Protein AF-A0A084T4M4-F1 (afdb_monomer_lite)

Radius of gyration: 12.8 Å; chains: 1; bounding box: 35×28×30 Å

Foldseek 3Di:
DDDDPVVVVVLVVVLVCCVVVNDDLVNLQVQLVCCPHPSNVSNLSSLVSCVVPPDPVVLVPHDPVSNVSSVVSVVVVVVVVVD

Sequence (83 aa):
MSLPIEWFTTSYTRIQKWDIEGLSLLEAEAALETYLTDNNPISLEMADYIAENWTCRRIQMLDSESRRTLMKIWDEREIAAHG

Secondary structure (DSSP, 8-state):
-PPPHHHHHHHHHHHHHHHHH---HHHHHHHHHTTTSTTHHHHHHHHHHHHHH--HHHHHTS-HHHHHHHHHHHHHHHHHHH-

pLDDT: mean 83.3, std 8.71, range [43.72, 90.94]

Structure (mmCIF, N/CA/C/O backbone):
data_AF-A0A084T4M4-F1
#
_entry.id   AF-A0A084T4M4-F1
#
loop_
_atom_site.group_PDB
_atom_site.id
_atom_site.type_symbol
_atom_site.label_atom_id
_atom_site.label_alt_id
_atom_site.label_comp_id
_atom_site.label_asym_id
_atom_site.label_entity_id
_atom_site.label_seq_id
_atom_site.pdbx_PDB_ins_code
_atom_site.Cartn_x
_atom_site.Cartn_y
_atom_site.Cartn_z
_atom_site.occupancy
_atom_site.B_iso_or_equiv
_atom_site.auth_seq_id
_atom_site.auth_comp_id
_atom_site.auth_asym_id
_atom_site.auth_atom_id
_atom_site.pdbx_PDB_model_num
ATOM 1 N N . MET A 1 1 ? 15.755 -4.567 -14.191 1.00 43.72 1 MET A N 1
ATOM 2 C CA . MET A 1 1 ? 16.749 -3.888 -13.332 1.00 43.72 1 MET A CA 1
ATOM 3 C C . MET A 1 1 ? 16.576 -4.424 -11.920 1.00 43.72 1 MET A C 1
ATOM 5 O O . MET A 1 1 ? 15.437 -4.599 -11.514 1.00 43.72 1 MET A O 1
ATOM 9 N N . SER A 1 2 ? 17.657 -4.747 -11.213 1.00 64.06 2 SER A N 1
ATOM 10 C CA . SER A 1 2 ? 17.607 -5.178 -9.809 1.00 64.06 2 SER A CA 1
ATOM 11 C C . SER A 1 2 ? 17.670 -3.964 -8.886 1.00 64.06 2 SER A C 1
ATOM 13 O O . SER A 1 2 ? 18.464 -3.056 -9.131 1.00 64.06 2 SER A O 1
ATOM 15 N N . LEU A 1 3 ? 16.855 -3.955 -7.833 1.00 70.81 3 LEU A N 1
ATOM 16 C CA . LEU A 1 3 ? 16.877 -2.895 -6.826 1.00 70.81 3 LEU A CA 1
ATOM 17 C C . LEU A 1 3 ? 18.174 -2.986 -5.995 1.00 70.81 3 LEU A C 1
ATOM 19 O O . LEU A 1 3 ? 18.636 -4.097 -5.714 1.00 70.81 3 LEU A O 1
ATOM 23 N N . PRO A 1 4 ? 18.789 -1.851 -5.618 1.00 80.44 4 PRO A N 1
ATOM 24 C CA . PRO A 1 4 ? 19.972 -1.847 -4.761 1.00 80.44 4 PRO A CA 1
ATOM 25 C C . PRO A 1 4 ? 19.637 -2.376 -3.358 1.00 80.44 4 PRO A C 1
ATOM 27 O O . PRO A 1 4 ? 18.507 -2.252 -2.899 1.00 80.44 4 PRO A O 1
ATOM 30 N N . ILE A 1 5 ? 20.624 -2.927 -2.643 1.00 76.94 5 ILE A N 1
ATOM 31 C CA . ILE A 1 5 ? 20.427 -3.517 -1.300 1.00 76.94 5 ILE A CA 1
ATOM 32 C C . ILE A 1 5 ? 19.809 -2.511 -0.313 1.00 76.94 5 ILE A C 1
ATOM 34 O O . ILE A 1 5 ? 18.925 -2.864 0.463 1.00 76.94 5 ILE A O 1
ATOM 38 N N . GLU A 1 6 ? 20.214 -1.242 -0.393 1.00 82.81 6 GLU A N 1
ATOM 39 C CA . GLU A 1 6 ? 19.680 -0.144 0.427 1.00 82.81 6 GLU A CA 1
ATOM 40 C C . GLU A 1 6 ? 18.160 0.020 0.285 1.00 82.81 6 GLU A C 1
ATOM 42 O O . GLU A 1 6 ? 17.478 0.404 1.239 1.00 82.81 6 GLU A O 1
ATOM 47 N N . TRP A 1 7 ? 17.606 -0.331 -0.881 1.00 80.06 7 TRP A N 1
ATOM 48 C CA . TRP A 1 7 ? 16.168 -0.309 -1.110 1.00 80.06 7 TRP A CA 1
ATOM 49 C C . TRP A 1 7 ? 15.432 -1.269 -0.181 1.00 80.06 7 TRP A C 1
ATOM 51 O O . TRP A 1 7 ? 14.422 -0.893 0.407 1.00 80.06 7 TRP A O 1
ATOM 61 N N . PHE A 1 8 ? 15.956 -2.483 -0.007 1.00 75.50 8 PHE A N 1
ATOM 62 C CA . PHE A 1 8 ? 15.346 -3.500 0.848 1.00 75.50 8 PHE A CA 1
ATOM 63 C C . PHE A 1 8 ? 15.412 -3.103 2.327 1.00 75.50 8 PHE A C 1
ATOM 65 O O . PHE A 1 8 ? 14.434 -3.274 3.050 1.00 75.50 8 PHE A O 1
ATOM 72 N N . THR A 1 9 ? 16.513 -2.487 2.770 1.00 78.75 9 THR A N 1
ATOM 73 C CA . THR A 1 9 ? 16.617 -1.928 4.130 1.00 78.75 9 THR A CA 1
ATOM 74 C C . THR A 1 9 ? 15.586 -0.820 4.361 1.00 78.75 9 THR A C 1
ATOM 76 O O . THR A 1 9 ? 14.947 -0.752 5.413 1.00 78.75 9 THR A O 1
ATOM 79 N N . THR A 1 10 ? 15.385 0.037 3.358 1.00 82.94 10 THR A N 1
ATOM 80 C CA . THR A 1 10 ? 14.413 1.138 3.430 1.00 82.94 10 THR A CA 1
ATOM 81 C C . THR A 1 10 ? 12.973 0.618 3.386 1.00 82.94 10 THR A C 1
ATOM 83 O O . THR A 1 10 ? 12.128 1.107 4.127 1.00 82.94 10 THR A O 1
ATOM 86 N N . SER A 1 11 ? 12.711 -0.404 2.569 1.00 82.12 11 SER A N 1
ATOM 87 C CA . SER A 1 11 ? 11.438 -1.131 2.478 1.00 82.12 11 SER A CA 1
ATOM 88 C C . SER A 1 11 ? 11.041 -1.743 3.818 1.00 82.12 11 SER A C 1
ATOM 90 O O . SER A 1 11 ? 9.979 -1.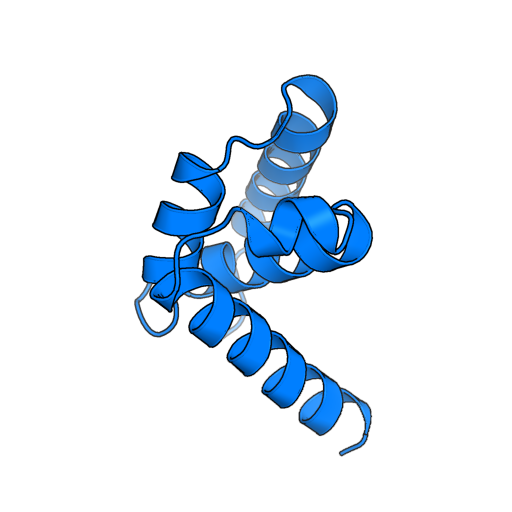431 4.351 1.00 82.12 11 SER A O 1
ATOM 92 N N . TYR A 1 12 ? 11.952 -2.494 4.442 1.00 82.62 12 TYR A N 1
ATOM 93 C CA . TYR A 1 12 ? 11.732 -3.053 5.774 1.00 82.62 12 TYR A CA 1
ATOM 94 C C . TYR A 1 12 ? 11.394 -1.966 6.804 1.00 82.62 12 TYR A C 1
ATOM 96 O O . TYR A 1 12 ? 10.456 -2.104 7.586 1.00 82.62 12 TYR A O 1
ATOM 104 N N . THR A 1 13 ? 12.117 -0.844 6.760 1.00 85.81 13 THR A N 1
ATOM 105 C CA . THR A 1 13 ? 11.877 0.285 7.669 1.00 85.81 13 THR A CA 1
ATOM 106 C C . THR A 1 13 ? 10.507 0.935 7.438 1.00 85.81 13 THR A C 1
ATOM 108 O O . THR A 1 13 ? 9.850 1.324 8.403 1.00 85.81 13 THR A O 1
ATOM 111 N N . ARG A 1 14 ? 10.045 1.046 6.183 1.00 86.25 14 ARG A N 1
ATOM 112 C CA . ARG A 1 14 ? 8.714 1.589 5.849 1.00 86.25 14 ARG A CA 1
ATOM 113 C C . ARG A 1 14 ? 7.590 0.693 6.347 1.00 86.25 14 ARG A C 1
ATOM 115 O O . ARG A 1 14 ? 6.690 1.196 7.011 1.00 86.25 14 ARG A O 1
ATOM 122 N N . ILE A 1 15 ? 7.680 -0.609 6.086 1.00 85.94 15 ILE A N 1
ATOM 123 C CA . ILE A 1 15 ? 6.691 -1.587 6.554 1.00 85.94 15 ILE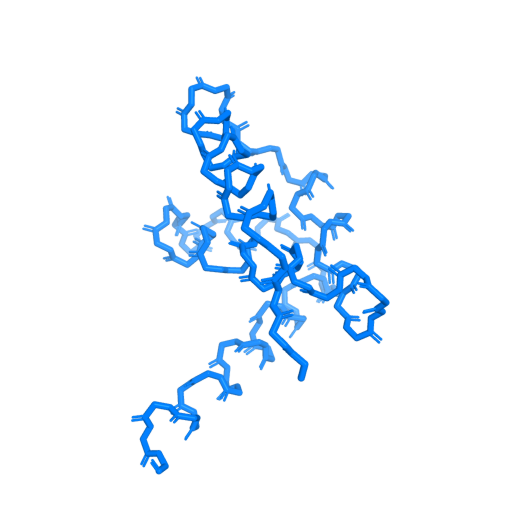 A CA 1
ATOM 124 C C . ILE A 1 15 ? 6.622 -1.560 8.083 1.00 85.94 15 ILE A C 1
ATOM 126 O O . ILE A 1 15 ? 5.545 -1.394 8.649 1.00 85.94 15 ILE A O 1
ATOM 130 N N . GLN A 1 16 ? 7.777 -1.592 8.756 1.00 87.06 16 GLN A N 1
ATOM 131 C CA . GLN A 1 16 ? 7.834 -1.512 10.215 1.00 87.06 16 GLN A CA 1
ATOM 132 C C . GLN A 1 16 ? 7.212 -0.212 10.753 1.00 87.06 16 GLN A C 1
ATOM 134 O O . GLN A 1 16 ? 6.555 -0.221 11.794 1.00 87.06 16 GLN A O 1
ATOM 139 N N . LYS A 1 17 ? 7.394 0.912 10.051 1.00 87.81 17 LYS A N 1
ATOM 140 C CA . LYS A 1 17 ? 6.743 2.174 10.406 1.00 87.81 17 LYS A CA 1
ATOM 141 C C . LYS A 1 17 ? 5.220 2.066 10.287 1.00 87.81 17 LYS A C 1
ATOM 143 O O . LYS A 1 17 ? 4.526 2.484 11.209 1.00 87.81 17 LYS A O 1
ATOM 148 N N . TRP A 1 18 ? 4.701 1.493 9.201 1.00 89.06 18 TRP A N 1
ATOM 149 C CA . TRP A 1 18 ? 3.259 1.292 9.022 1.00 89.06 18 TRP A CA 1
ATOM 150 C C . TRP A 1 18 ? 2.662 0.352 10.071 1.00 89.06 18 TRP A C 1
ATOM 152 O O . TRP A 1 18 ? 1.551 0.603 10.529 1.00 89.06 18 TRP A O 1
ATOM 162 N N . ASP A 1 19 ? 3.410 -0.657 10.515 1.00 85.56 19 ASP A N 1
ATOM 163 C CA . ASP A 1 19 ? 2.971 -1.563 11.582 1.00 85.56 19 ASP A CA 1
ATOM 164 C C . ASP A 1 19 ? 2.890 -0.878 12.951 1.00 85.56 19 ASP A C 1
ATOM 166 O O . ASP A 1 19 ? 1.980 -1.158 13.733 1.00 85.56 19 ASP A O 1
ATOM 170 N N . ILE A 1 20 ? 3.831 0.023 13.254 1.00 87.62 20 ILE A N 1
ATOM 171 C CA . ILE A 1 20 ? 3.899 0.712 14.552 1.00 87.62 20 ILE A CA 1
ATOM 172 C C . ILE A 1 20 ? 2.943 1.907 14.603 1.00 87.62 20 ILE A C 1
ATOM 174 O O . ILE A 1 20 ? 2.212 2.080 15.578 1.00 87.62 20 ILE A O 1
ATOM 178 N N . GLU A 1 21 ? 2.982 2.760 13.582 1.00 87.88 21 GLU A N 1
ATOM 179 C CA . GLU A 1 21 ? 2.265 4.041 13.558 1.00 87.88 21 GLU A CA 1
ATOM 180 C C . GLU A 1 21 ? 0.888 3.924 12.892 1.00 87.88 21 GLU A C 1
ATOM 182 O O . GLU A 1 21 ? 0.009 4.759 13.116 1.00 87.88 21 GLU A O 1
ATOM 187 N N . GLY A 1 22 ? 0.671 2.865 12.111 1.00 84.06 22 GLY A N 1
ATOM 188 C CA . GLY A 1 22 ? -0.474 2.733 11.228 1.00 84.06 22 GLY A CA 1
ATOM 189 C C . GLY A 1 22 ? -0.267 3.476 9.909 1.00 84.06 22 GLY A C 1
ATOM 190 O O . GLY A 1 22 ? 0.454 4.464 9.814 1.00 84.06 22 GLY A O 1
ATOM 191 N N . LEU A 1 23 ? -0.950 2.999 8.873 1.00 87.31 23 LEU A N 1
ATOM 192 C CA . LEU A 1 23 ? -0.979 3.634 7.558 1.00 87.31 23 LEU A CA 1
ATOM 193 C C . LEU A 1 23 ? -2.255 4.471 7.392 1.00 87.31 23 LEU A C 1
ATOM 195 O O . LEU A 1 23 ? -3.366 3.940 7.516 1.00 87.31 23 LEU A O 1
ATOM 199 N N . SER A 1 24 ? -2.133 5.765 7.099 1.00 89.62 24 SER A N 1
ATOM 200 C CA . SER A 1 24 ? -3.306 6.605 6.828 1.00 89.62 24 SER A CA 1
ATOM 201 C C . SER A 1 24 ? -3.881 6.366 5.423 1.00 89.62 24 SER A C 1
ATOM 203 O O . SER A 1 24 ? -3.200 5.868 4.530 1.00 89.62 24 SER A O 1
ATOM 205 N N . LEU A 1 25 ? -5.157 6.724 5.216 1.00 87.56 25 LEU A N 1
ATOM 206 C CA . LEU A 1 25 ? -5.792 6.641 3.892 1.00 87.56 25 LEU A CA 1
ATOM 207 C C . LEU A 1 25 ? -5.071 7.532 2.871 1.00 87.56 25 LEU A C 1
ATOM 209 O 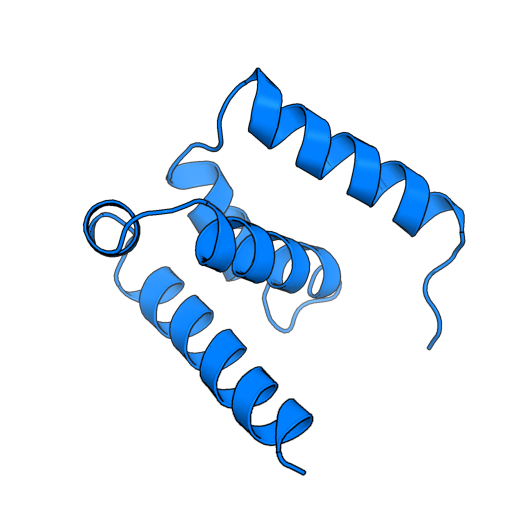O . LEU A 1 25 ? -4.768 7.068 1.784 1.00 87.56 25 LEU A O 1
ATOM 213 N N . LEU A 1 26 ? -4.707 8.757 3.258 1.00 88.25 26 LEU A N 1
ATOM 214 C CA . LEU A 1 26 ? -4.014 9.704 2.378 1.00 88.25 26 LEU A CA 1
ATOM 215 C C . LEU A 1 26 ? -2.631 9.204 1.943 1.00 88.25 26 LEU A C 1
ATOM 217 O O . LEU A 1 26 ? -2.245 9.391 0.796 1.00 88.25 26 LEU A O 1
ATOM 221 N N . GLU A 1 27 ? -1.877 8.565 2.842 1.00 87.94 27 GLU A N 1
ATOM 222 C CA . GLU A 1 27 ? -0.576 7.980 2.490 1.00 87.94 27 GLU A CA 1
ATOM 223 C C . GLU A 1 27 ? -0.726 6.796 1.535 1.00 87.94 27 GLU A C 1
ATOM 225 O O . GLU A 1 27 ? 0.072 6.656 0.608 1.00 87.94 27 GLU A O 1
ATOM 230 N N . ALA A 1 28 ? -1.747 5.961 1.747 1.00 88.12 28 ALA A N 1
ATOM 231 C CA . ALA A 1 28 ? -2.065 4.859 0.850 1.00 88.12 28 ALA A CA 1
ATOM 232 C C . ALA A 1 28 ? -2.432 5.370 -0.551 1.00 88.12 28 ALA A C 1
ATOM 234 O O . ALA A 1 28 ? -1.888 4.882 -1.538 1.00 88.12 28 ALA A O 1
ATOM 235 N N . GLU A 1 29 ? -3.304 6.375 -0.633 1.00 90.00 29 GLU A N 1
ATOM 236 C CA . GLU A 1 29 ? -3.739 6.984 -1.895 1.00 90.00 29 GLU A CA 1
ATOM 237 C C . GLU A 1 29 ? -2.560 7.628 -2.633 1.00 90.00 29 GLU A C 1
ATOM 239 O O . GLU A 1 29 ? -2.272 7.264 -3.771 1.00 90.00 29 GLU A O 1
ATOM 244 N N . ALA A 1 30 ? -1.783 8.475 -1.952 1.00 88.31 30 ALA A N 1
ATOM 245 C CA . ALA A 1 30 ? -0.614 9.126 -2.543 1.00 88.31 30 ALA A CA 1
ATOM 246 C C . ALA A 1 30 ? 0.440 8.121 -3.039 1.00 88.31 30 ALA A C 1
ATOM 248 O O . ALA A 1 30 ? 1.077 8.336 -4.068 1.00 88.31 30 ALA A O 1
ATOM 249 N N . ALA A 1 31 ? 0.642 7.009 -2.325 1.00 86.81 31 ALA A N 1
ATOM 250 C CA . ALA A 1 31 ? 1.554 5.962 -2.773 1.00 86.81 31 ALA A CA 1
ATOM 251 C C . ALA A 1 31 ? 1.007 5.210 -3.994 1.00 86.81 31 ALA A C 1
ATOM 253 O O . ALA A 1 31 ? 1.765 4.940 -4.928 1.00 86.81 31 ALA A O 1
ATOM 254 N N . LEU A 1 32 ? -0.292 4.900 -4.020 1.00 87.62 32 LEU A N 1
ATOM 255 C CA . LEU A 1 32 ? -0.936 4.221 -5.146 1.00 87.62 32 LEU A CA 1
ATOM 256 C C . LEU A 1 32 ? -0.968 5.100 -6.405 1.00 87.62 32 LEU A C 1
ATOM 258 O O . LEU A 1 32 ? -0.767 4.578 -7.498 1.00 87.62 32 LEU A O 1
ATOM 262 N N . GLU A 1 33 ? -1.105 6.421 -6.280 1.00 86.25 33 GLU A N 1
ATOM 263 C CA . GLU A 1 33 ? -1.010 7.363 -7.410 1.00 86.25 33 GLU A CA 1
ATOM 264 C C . GLU A 1 33 ? 0.344 7.308 -8.138 1.00 86.25 33 GLU A C 1
ATOM 266 O O . GLU A 1 33 ? 0.427 7.598 -9.330 1.00 86.25 33 GLU A O 1
ATOM 271 N N . THR A 1 34 ? 1.417 6.897 -7.454 1.00 83.06 34 THR A N 1
ATOM 272 C CA . THR A 1 34 ? 2.751 6.777 -8.070 1.00 83.06 34 THR A CA 1
ATOM 273 C C . THR A 1 34 ? 2.952 5.495 -8.881 1.00 83.06 34 THR A C 1
ATOM 275 O O . THR A 1 34 ? 4.032 5.274 -9.444 1.00 83.06 34 THR A O 1
ATOM 278 N N . TYR A 1 35 ? 1.929 4.648 -8.983 1.00 78.94 35 TYR A N 1
ATOM 279 C CA . TYR A 1 35 ? 1.957 3.466 -9.831 1.00 78.94 35 TYR A CA 1
ATOM 280 C C . TYR A 1 35 ? 2.190 3.849 -11.304 1.00 78.94 35 TYR A C 1
ATOM 282 O O . TYR A 1 35 ? 1.614 4.805 -11.814 1.00 78.94 35 TYR A O 1
ATOM 290 N N . LEU A 1 36 ? 3.068 3.105 -11.990 1.00 74.81 36 LEU A N 1
ATOM 291 C CA . LEU A 1 36 ? 3.596 3.398 -13.341 1.00 74.81 36 LEU A CA 1
ATOM 292 C C . LEU A 1 36 ? 4.549 4.606 -13.462 1.00 74.81 36 LEU A C 1
ATOM 294 O O . LEU A 1 36 ? 4.943 4.949 -14.577 1.00 74.81 36 LEU A O 1
ATOM 298 N N . THR A 1 37 ? 4.974 5.215 -12.353 1.00 76.12 37 THR A N 1
ATOM 299 C CA . THR A 1 37 ? 6.054 6.225 -12.340 1.00 76.12 37 THR A CA 1
ATOM 300 C C . THR A 1 37 ? 7.394 5.615 -11.905 1.00 76.12 37 THR A C 1
ATOM 302 O O . THR A 1 37 ? 7.473 4.426 -11.598 1.00 76.12 37 THR A O 1
ATOM 305 N N . ASP A 1 38 ? 8.459 6.415 -11.809 1.00 67.31 38 ASP A N 1
ATOM 306 C CA . ASP A 1 38 ? 9.752 5.961 -11.265 1.00 67.31 38 ASP A CA 1
ATOM 307 C C . ASP A 1 38 ? 9.653 5.455 -9.806 1.00 67.31 38 ASP A C 1
ATOM 309 O O . ASP A 1 38 ? 10.476 4.652 -9.366 1.00 67.31 38 ASP A O 1
ATOM 313 N N . ASN A 1 39 ? 8.603 5.850 -9.071 1.00 68.62 39 ASN A N 1
ATOM 314 C CA . ASN A 1 39 ? 8.304 5.391 -7.708 1.00 68.62 39 ASN A CA 1
ATOM 315 C C . ASN A 1 39 ? 7.416 4.132 -7.653 1.00 68.62 39 ASN A C 1
ATOM 317 O O . ASN A 1 39 ? 6.966 3.740 -6.575 1.00 68.62 39 ASN A O 1
ATOM 321 N N . ASN A 1 40 ? 7.215 3.450 -8.785 1.00 77.88 40 ASN A N 1
ATOM 322 C CA . ASN A 1 40 ? 6.434 2.214 -8.887 1.00 77.88 40 ASN A CA 1
ATOM 323 C C . ASN A 1 40 ? 6.749 1.168 -7.786 1.00 77.88 40 ASN A C 1
ATOM 325 O O . ASN A 1 40 ? 5.804 0.614 -7.222 1.00 77.88 40 ASN A O 1
ATOM 329 N N . PRO A 1 41 ? 8.012 0.932 -7.366 1.00 82.69 41 PRO A N 1
ATOM 330 C CA . PRO A 1 41 ? 8.296 -0.026 -6.294 1.00 82.69 41 PRO A CA 1
ATOM 331 C C . PRO A 1 41 ? 7.589 0.278 -4.961 1.00 82.69 41 PRO A C 1
ATOM 333 O O . PRO A 1 41 ? 7.226 -0.654 -4.252 1.00 82.69 41 PRO A O 1
ATOM 336 N N . ILE A 1 42 ? 7.356 1.555 -4.628 1.00 85.12 42 ILE A N 1
ATOM 337 C CA . ILE A 1 42 ? 6.626 1.949 -3.409 1.00 85.12 42 ILE A CA 1
ATOM 338 C C . ILE A 1 42 ? 5.140 1.637 -3.558 1.00 85.12 42 ILE A C 1
ATOM 340 O O . ILE A 1 42 ? 4.538 1.101 -2.636 1.00 85.12 42 ILE A O 1
ATOM 344 N N . SER A 1 43 ? 4.553 1.935 -4.720 1.00 86.19 43 SER A N 1
ATOM 345 C CA . SER A 1 43 ? 3.139 1.640 -4.986 1.00 86.19 43 SER A CA 1
ATOM 346 C C . SER A 1 43 ? 2.836 0.138 -4.914 1.00 86.19 43 SER A C 1
ATOM 348 O O . SER A 1 43 ? 1.806 -0.263 -4.379 1.00 86.19 43 SER A O 1
ATOM 350 N N . LEU A 1 44 ? 3.776 -0.699 -5.369 1.00 87.31 44 LEU A N 1
ATOM 351 C CA . LEU A 1 44 ? 3.681 -2.155 -5.295 1.00 87.31 44 LEU A CA 1
ATOM 352 C C . LEU A 1 44 ? 3.811 -2.673 -3.858 1.00 87.31 44 LEU A C 1
ATOM 354 O O . LEU A 1 44 ? 3.033 -3.532 -3.459 1.00 87.31 44 LEU A O 1
ATOM 358 N N . GLU A 1 45 ? 4.767 -2.146 -3.089 1.00 88.38 45 GLU A N 1
ATOM 359 C CA . GLU A 1 45 ? 4.941 -2.464 -1.662 1.00 88.38 45 GLU A CA 1
ATOM 360 C C . GLU A 1 45 ? 3.712 -2.043 -0.843 1.00 88.38 45 GLU A C 1
ATOM 362 O O . GLU A 1 45 ? 3.238 -2.789 0.010 1.00 88.38 45 GLU A O 1
ATOM 367 N N . MET A 1 46 ? 3.152 -0.869 -1.144 1.00 89.75 46 MET A N 1
ATOM 368 C CA . MET A 1 46 ? 1.932 -0.368 -0.518 1.00 89.75 46 MET A CA 1
ATOM 369 C C . MET A 1 46 ? 0.731 -1.264 -0.829 1.00 89.75 46 MET A C 1
ATOM 371 O O . MET A 1 46 ? -0.050 -1.588 0.065 1.00 89.75 46 MET A O 1
ATOM 375 N N . ALA A 1 47 ? 0.581 -1.674 -2.089 1.00 89.75 47 ALA A N 1
ATOM 376 C CA . ALA A 1 47 ? -0.493 -2.568 -2.499 1.00 89.75 47 ALA A CA 1
ATOM 377 C C . ALA A 1 47 ? -0.427 -3.912 -1.759 1.00 89.75 47 ALA A C 1
ATOM 379 O O . ALA A 1 47 ? -1.460 -4.387 -1.287 1.00 89.75 47 ALA A O 1
ATOM 380 N N . ASP A 1 48 ? 0.773 -4.475 -1.592 1.00 88.31 48 ASP A N 1
ATOM 381 C CA . ASP A 1 48 ? 0.987 -5.704 -0.818 1.00 88.31 48 ASP A CA 1
ATOM 382 C C . ASP A 1 48 ? 0.616 -5.514 0.647 1.00 88.31 48 ASP A C 1
ATOM 384 O O . ASP A 1 48 ? -0.165 -6.285 1.205 1.00 88.31 48 ASP A O 1
ATOM 388 N N . TYR A 1 49 ? 1.106 -4.433 1.252 1.00 89.69 49 TYR A N 1
ATOM 389 C CA . TYR A 1 49 ? 0.816 -4.128 2.644 1.00 89.69 49 TYR A CA 1
ATOM 390 C C . TYR A 1 49 ? -0.690 -3.992 2.898 1.00 89.69 49 TYR A C 1
ATOM 392 O O . TYR A 1 49 ? -1.215 -4.545 3.867 1.00 89.69 49 TYR A O 1
ATOM 400 N N . ILE A 1 50 ? -1.402 -3.282 2.019 1.00 89.81 50 ILE A N 1
ATOM 401 C CA . ILE A 1 50 ? -2.858 -3.125 2.096 1.00 89.81 50 ILE A CA 1
ATOM 402 C C . ILE A 1 50 ? -3.552 -4.481 1.919 1.00 89.81 50 ILE A C 1
ATOM 404 O O . ILE A 1 50 ? -4.488 -4.773 2.660 1.00 89.81 50 ILE A O 1
ATOM 408 N N . ALA A 1 51 ? -3.102 -5.323 0.990 1.00 86.44 51 ALA A N 1
ATOM 409 C CA . ALA A 1 51 ? -3.687 -6.645 0.756 1.00 86.44 51 ALA A CA 1
ATOM 410 C C . ALA A 1 51 ? -3.623 -7.551 1.984 1.00 86.44 51 ALA A C 1
ATOM 412 O O . ALA A 1 51 ? -4.595 -8.229 2.311 1.00 86.44 51 ALA A O 1
ATOM 413 N N . GLU A 1 52 ? -2.475 -7.547 2.656 1.00 87.12 52 GLU A N 1
ATOM 414 C CA . GLU A 1 52 ? -2.208 -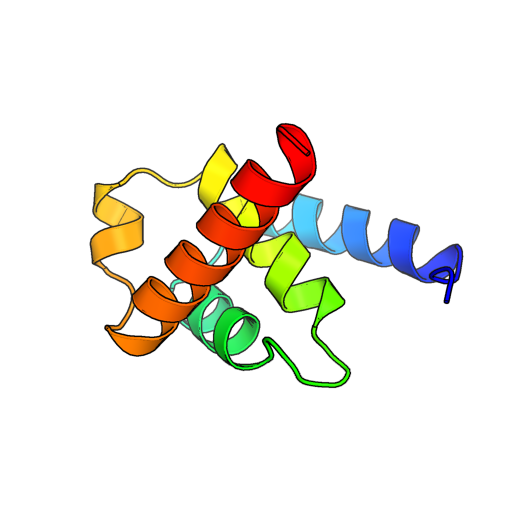8.427 3.788 1.00 87.12 52 GLU A CA 1
ATOM 415 C C . GLU A 1 52 ? -2.830 -7.904 5.088 1.00 87.12 52 GLU A C 1
ATOM 417 O O . GLU A 1 52 ? -3.296 -8.692 5.912 1.00 87.12 52 GLU A O 1
ATOM 422 N N . ASN A 1 53 ? -2.874 -6.578 5.271 1.00 89.25 53 ASN A N 1
ATOM 423 C CA . ASN A 1 53 ? -3.194 -5.974 6.568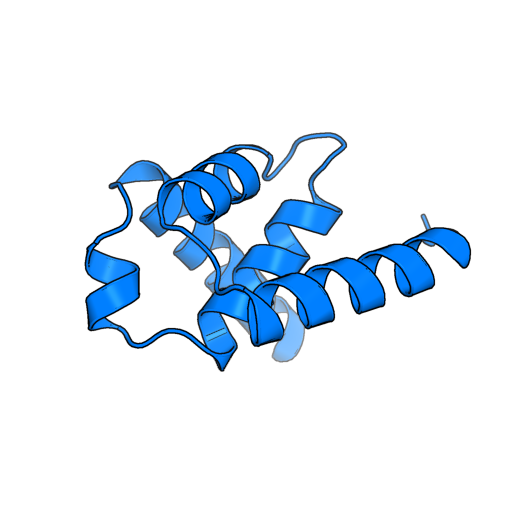 1.00 89.25 53 ASN A CA 1
ATOM 424 C C . ASN A 1 53 ? -4.543 -5.248 6.614 1.00 89.25 53 ASN A C 1
ATOM 426 O O . ASN A 1 53 ? -5.082 -5.016 7.701 1.00 89.25 53 ASN A O 1
ATOM 430 N N . TRP A 1 54 ? -5.107 -4.828 5.477 1.00 89.88 54 TRP A N 1
ATOM 431 C CA . TRP A 1 54 ? -6.354 -4.064 5.471 1.00 89.88 54 TRP A CA 1
ATOM 432 C C . TRP A 1 54 ? -7.571 -4.940 5.212 1.00 89.88 54 TRP A C 1
ATOM 434 O O . TRP A 1 54 ? -7.609 -5.810 4.351 1.00 89.88 54 TRP A O 1
ATOM 444 N N . THR A 1 55 ? -8.648 -4.637 5.934 1.00 87.62 55 THR A N 1
ATOM 445 C CA . THR A 1 55 ? -9.951 -5.247 5.664 1.00 87.62 55 THR A CA 1
ATOM 446 C C . THR A 1 55 ? -10.586 -4.644 4.412 1.00 87.62 55 THR A C 1
ATOM 448 O O . THR A 1 55 ? -10.387 -3.464 4.103 1.00 87.62 55 THR A O 1
ATOM 451 N N . CYS A 1 56 ? -11.468 -5.402 3.753 1.00 85.69 56 CYS A N 1
ATOM 452 C CA . CYS A 1 56 ? -12.233 -4.921 2.597 1.00 85.69 56 CYS A CA 1
ATOM 453 C C . CYS A 1 56 ? -12.985 -3.610 2.888 1.00 85.69 56 CYS A C 1
ATOM 455 O O . CYS A 1 56 ? -13.089 -2.744 2.023 1.00 85.69 56 CYS A O 1
ATOM 457 N N . ARG A 1 57 ? -13.474 -3.427 4.125 1.00 87.31 57 ARG A N 1
ATOM 458 C CA . ARG A 1 57 ? -14.142 -2.190 4.553 1.00 87.31 57 ARG A CA 1
ATOM 459 C C . ARG A 1 57 ? -13.206 -0.985 4.499 1.00 87.31 57 ARG A C 1
ATOM 461 O O . ARG A 1 57 ? -13.635 0.089 4.100 1.00 87.31 57 ARG A O 1
ATOM 468 N N . ARG A 1 58 ? -11.946 -1.157 4.902 1.00 87.69 58 ARG A N 1
ATOM 469 C CA . ARG A 1 58 ? -10.946 -0.084 4.880 1.00 87.69 58 ARG A CA 1
ATOM 470 C C . ARG A 1 58 ? -10.521 0.240 3.450 1.00 87.69 58 ARG A C 1
ATOM 472 O O . ARG A 1 58 ? -10.446 1.410 3.105 1.00 87.69 58 ARG A O 1
ATOM 479 N N . ILE A 1 59 ? -10.369 -0.776 2.600 1.00 88.19 59 ILE A N 1
ATOM 480 C CA . ILE A 1 59 ? -10.113 -0.594 1.162 1.00 88.19 59 ILE A CA 1
ATOM 481 C C . ILE A 1 59 ? -11.248 0.195 0.497 1.00 88.19 59 ILE A C 1
ATOM 483 O O . ILE A 1 59 ? -10.995 1.072 -0.317 1.00 88.19 59 ILE A O 1
ATOM 487 N N . GLN A 1 60 ? -12.506 -0.052 0.870 1.00 88.69 60 GLN A N 1
ATOM 488 C CA . GLN A 1 60 ? -13.640 0.707 0.336 1.00 88.69 60 GLN A CA 1
ATOM 489 C C . GLN A 1 60 ? -13.626 2.197 0.703 1.00 88.69 60 GLN A C 1
ATOM 491 O O . GLN A 1 60 ? -14.283 2.961 -0.004 1.00 88.69 60 GLN A O 1
ATOM 496 N N . MET A 1 61 ? -12.916 2.591 1.767 1.00 90.31 61 MET A N 1
ATOM 497 C CA . MET A 1 61 ? -12.771 3.992 2.179 1.00 90.31 61 MET A CA 1
ATOM 498 C C . MET A 1 61 ? -11.740 4.764 1.354 1.00 90.31 61 MET A C 1
ATOM 500 O O . MET A 1 61 ? -11.741 5.987 1.439 1.00 90.31 61 MET A O 1
ATOM 504 N N . LEU A 1 62 ? -10.894 4.072 0.585 1.00 89.38 62 LEU A N 1
ATOM 505 C CA . LEU A 1 62 ? -10.022 4.713 -0.392 1.00 89.38 62 LEU A CA 1
ATOM 506 C C . LEU A 1 62 ? -10.861 5.361 -1.497 1.00 89.38 62 LEU A C 1
ATOM 508 O O . LEU A 1 62 ? -11.961 4.895 -1.838 1.00 89.38 62 LEU A O 1
ATOM 512 N N . ASP A 1 63 ? -10.310 6.410 -2.082 1.00 90.94 63 ASP A N 1
ATOM 513 C CA . ASP A 1 63 ? -10.869 7.073 -3.243 1.00 90.94 63 ASP A CA 1
ATOM 514 C C . ASP A 1 63 ? -11.056 6.113 -4.444 1.00 90.94 63 ASP A C 1
ATOM 516 O O . ASP A 1 63 ? -10.561 4.980 -4.519 1.00 90.94 63 ASP A O 1
ATOM 520 N N . SER A 1 64 ? -11.870 6.532 -5.412 1.00 88.88 64 SER A N 1
ATOM 521 C CA . SER A 1 64 ? -12.204 5.669 -6.546 1.00 88.88 64 SER A CA 1
ATOM 522 C C . SER A 1 64 ? -11.010 5.343 -7.439 1.00 88.88 64 SER A C 1
ATOM 524 O O . SER A 1 64 ? -11.030 4.285 -8.072 1.00 88.88 64 SER A O 1
ATOM 526 N N . GLU A 1 65 ? -10.022 6.232 -7.524 1.00 88.81 65 GLU A N 1
ATOM 527 C CA . GLU A 1 65 ? -8.863 6.050 -8.389 1.00 88.81 65 GLU A CA 1
ATOM 528 C C . GLU A 1 65 ? -7.860 5.095 -7.747 1.00 88.81 65 GLU A C 1
ATOM 530 O O . GLU A 1 65 ? -7.529 4.079 -8.366 1.00 88.81 65 GLU A O 1
ATOM 535 N N . SER A 1 66 ? -7.509 5.290 -6.472 1.00 88.88 66 SER A N 1
ATOM 536 C CA . SER A 1 66 ? -6.589 4.380 -5.780 1.00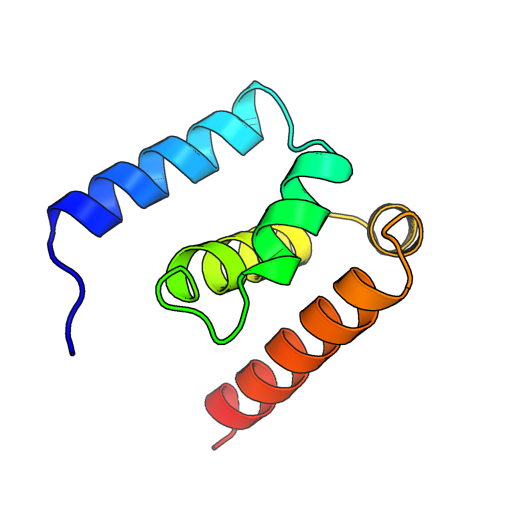 88.88 66 SER A CA 1
ATOM 537 C C . SER A 1 66 ? -7.152 2.972 -5.660 1.00 88.88 66 SER A C 1
ATOM 539 O O . SER A 1 66 ? -6.404 2.011 -5.813 1.00 88.88 66 SER A O 1
ATOM 541 N N . ARG A 1 67 ? -8.472 2.798 -5.481 1.00 90.06 67 ARG A N 1
ATOM 542 C CA . ARG A 1 67 ? -9.083 1.452 -5.511 1.00 90.06 67 ARG A CA 1
ATOM 543 C C . ARG A 1 67 ? -8.928 0.763 -6.862 1.00 90.06 67 ARG A C 1
ATOM 545 O O . ARG A 1 67 ? -8.701 -0.443 -6.897 1.00 90.06 67 ARG A O 1
ATOM 552 N N . ARG A 1 68 ? -9.064 1.499 -7.972 1.00 89.38 68 ARG A N 1
ATOM 553 C CA . ARG A 1 68 ? -8.848 0.937 -9.317 1.00 89.38 68 ARG A CA 1
ATOM 554 C C . ARG A 1 68 ? -7.389 0.559 -9.515 1.00 89.38 68 ARG A C 1
ATOM 556 O O . ARG A 1 68 ? -7.124 -0.516 -10.041 1.00 89.38 68 ARG A O 1
ATOM 563 N N . THR A 1 69 ? -6.472 1.413 -9.074 1.00 89.50 69 THR A N 1
ATOM 564 C CA . THR A 1 69 ? -5.034 1.145 -9.135 1.00 89.50 69 THR A CA 1
ATOM 565 C C . THR A 1 69 ? -4.655 -0.076 -8.304 1.00 89.50 69 THR A C 1
ATOM 567 O O . THR A 1 69 ? -3.994 -0.973 -8.814 1.00 89.50 69 THR A O 1
ATOM 570 N N . LEU A 1 70 ? -5.148 -0.166 -7.068 1.00 89.31 70 LEU A N 1
ATOM 571 C CA . LEU A 1 70 ? -4.938 -1.308 -6.181 1.00 89.31 70 LEU A CA 1
ATOM 572 C C . LEU A 1 70 ? -5.451 -2.611 -6.809 1.00 89.31 70 LEU A C 1
ATOM 574 O O . LEU A 1 70 ? -4.720 -3.595 -6.863 1.00 89.31 70 LEU A O 1
ATOM 578 N N . MET A 1 71 ? -6.678 -2.597 -7.344 1.00 88.88 71 MET A N 1
ATOM 579 C CA . MET A 1 71 ? -7.255 -3.765 -8.012 1.00 88.88 71 MET A CA 1
ATOM 580 C C . MET A 1 71 ? -6.438 -4.175 -9.240 1.00 88.88 71 MET A C 1
ATOM 582 O O . MET A 1 71 ? -6.160 -5.351 -9.429 1.00 88.88 71 MET A O 1
ATOM 586 N N . LYS A 1 72 ? -5.991 -3.203 -10.042 1.00 89.12 72 LYS A N 1
ATOM 587 C CA . LYS A 1 72 ? -5.148 -3.464 -11.211 1.00 89.12 72 LYS A CA 1
ATOM 588 C C . LYS A 1 72 ? -3.814 -4.108 -10.822 1.00 89.12 72 LYS A C 1
ATOM 590 O O . LYS A 1 72 ? -3.393 -5.054 -11.479 1.00 89.12 72 LYS A O 1
ATOM 595 N N . ILE A 1 73 ? -3.168 -3.622 -9.759 1.00 88.19 73 ILE A N 1
ATOM 596 C CA . ILE A 1 73 ? -1.927 -4.212 -9.238 1.00 88.19 73 ILE A CA 1
ATOM 597 C C . ILE A 1 73 ? -2.165 -5.662 -8.795 1.00 88.19 73 ILE A C 1
ATOM 599 O O . ILE A 1 73 ? -1.333 -6.525 -9.077 1.00 88.19 73 ILE A O 1
ATOM 603 N N . TRP A 1 74 ? -3.289 -5.949 -8.132 1.00 86.06 74 TRP A N 1
ATOM 604 C CA . TRP A 1 74 ? -3.638 -7.319 -7.749 1.00 86.06 74 TRP A CA 1
ATOM 605 C C . TRP A 1 74 ? -3.887 -8.228 -8.940 1.00 86.06 74 TRP A C 1
ATOM 607 O O . TRP A 1 74 ? -3.299 -9.305 -8.988 1.00 86.06 74 TRP A O 1
ATOM 617 N N . ASP A 1 75 ? -4.690 -7.785 -9.906 1.00 84.75 75 ASP A N 1
ATOM 618 C CA . ASP A 1 75 ? -4.982 -8.564 -11.109 1.00 84.75 75 ASP A CA 1
ATOM 619 C C . ASP A 1 75 ? -3.682 -8.915 -11.855 1.00 84.75 75 ASP A C 1
ATOM 621 O O . ASP A 1 75 ? -3.457 -10.066 -12.226 1.00 84.75 75 ASP A O 1
ATOM 625 N N . GLU A 1 76 ? -2.771 -7.948 -12.022 1.00 84.25 76 GLU A N 1
ATOM 626 C CA . GLU A 1 76 ? -1.466 -8.178 -12.657 1.00 84.25 76 GLU A CA 1
ATOM 627 C C . GLU A 1 76 ? -0.597 -9.178 -11.882 1.00 84.25 76 GLU A C 1
ATOM 629 O O . GLU A 1 76 ? 0.112 -9.986 -12.489 1.00 84.25 76 GLU A O 1
ATOM 634 N N . ARG A 1 77 ? -0.658 -9.156 -10.546 1.00 75.88 77 ARG A N 1
ATOM 635 C CA . ARG A 1 77 ? 0.092 -10.090 -9.699 1.00 75.88 77 ARG A CA 1
ATOM 636 C C . ARG A 1 77 ? -0.489 -11.494 -9.690 1.00 75.88 77 ARG A C 1
ATOM 638 O O . ARG A 1 77 ? 0.292 -12.440 -9.736 1.00 75.88 77 ARG A O 1
ATOM 645 N N . GLU A 1 78 ? -1.810 -11.652 -9.660 1.00 76.38 78 GLU A N 1
ATOM 646 C CA . GLU A 1 78 ? -2.430 -12.975 -9.793 1.00 76.38 78 GLU A CA 1
ATOM 647 C C . GLU A 1 78 ? -2.085 -13.603 -11.146 1.00 76.38 78 GLU A C 1
ATOM 649 O O . GLU A 1 78 ? -1.700 -14.772 -11.204 1.00 76.38 78 GLU A O 1
ATOM 654 N N . ILE A 1 79 ? -2.128 -12.815 -12.226 1.00 75.00 79 ILE A N 1
ATOM 655 C CA . ILE A 1 79 ? -1.716 -13.275 -13.557 1.00 75.00 79 ILE A CA 1
ATOM 656 C C . ILE A 1 79 ? -0.245 -13.715 -13.548 1.00 75.00 79 ILE A C 1
ATOM 658 O O . ILE A 1 79 ? 0.076 -14.764 -14.099 1.00 75.00 79 ILE A O 1
ATOM 662 N N . ALA A 1 80 ? 0.646 -12.953 -12.906 1.00 72.69 80 ALA A N 1
ATOM 663 C CA . ALA A 1 80 ? 2.063 -13.303 -12.808 1.00 72.69 80 ALA A CA 1
ATOM 664 C C . ALA A 1 80 ? 2.340 -14.528 -11.912 1.00 72.69 80 ALA A C 1
ATOM 666 O O . ALA A 1 80 ? 3.306 -15.245 -12.155 1.00 72.69 80 ALA A O 1
ATOM 667 N N . ALA A 1 81 ? 1.521 -14.775 -10.885 1.00 68.94 81 ALA A N 1
ATOM 668 C CA . ALA A 1 81 ? 1.662 -15.923 -9.987 1.00 68.94 81 ALA A CA 1
ATOM 669 C C . ALA A 1 81 ? 1.154 -17.239 -10.605 1.00 68.94 81 ALA A C 1
ATOM 671 O O . ALA A 1 81 ? 1.599 -18.318 -10.212 1.00 68.94 81 ALA A O 1
ATOM 672 N N . HIS A 1 82 ? 0.225 -17.150 -11.559 1.00 59.62 82 HIS A N 1
ATOM 673 C CA . HIS A 1 82 ? -0.354 -18.291 -12.272 1.00 59.62 82 HIS A CA 1
ATOM 674 C C . HIS A 1 82 ? 0.207 -18.500 -13.692 1.00 59.62 82 HIS A C 1
ATOM 676 O O . HIS A 1 82 ? -0.233 -19.428 -14.377 1.00 59.62 82 HIS A O 1
ATOM 682 N N . GLY A 1 83 ? 1.138 -17.646 -14.129 1.00 51.31 83 GLY A N 1
ATOM 683 C CA . GLY A 1 83 ? 1.764 -17.654 -15.457 1.00 51.31 83 GLY A CA 1
ATOM 684 C C . GLY A 1 83 ? 3.082 -18.412 -15.550 1.00 51.31 83 GLY A C 1
ATOM 685 O O . GLY A 1 83 ? 3.767 -18.578 -14.517 1.00 51.31 83 GLY A O 1
#